Protein AF-A0A7J4IWK3-F1 (afdb_monomer_lite)

Organism: NCBI:txid3101447

Secondary structure (DSSP, 8-state):
-PPP-------PPPPHHHHHHHHHHHHHHHHHHHHHHHHHHHHHHHHHHHHSPPPTT--HHHHHHHHHHHHHHHHHHHHHHHTT--HHHHHHHHH-SS-HHHHHHHHHHHHHHHHHHH-HHHHHHHHHHHHHHHT-TT--SHHHHHHHHHHHHHHHHT-

Foldseek 3Di:
DDDDDDDDPDPDPDDPVVLVVLLVVLLVVLVVLLVLLVLLLLLLVLVVLVVPPDDPPHPPVSVVVNVVSVVSNVVSVVVCVVVVPDPVVSVCQSPDPDRSNVVSLVVLVVVLVVQCVVDVVSVVVLVVQLVVQVPDPPQDDPSSSSSSSSSVSCSVVSD

pLDDT: mean 77.19, std 11.56, range [43.84, 93.06]

Radius of gyration: 22.35 Å; chains: 1; bounding box: 54×56×61 Å

Structure (mmCIF, N/CA/C/O backbone):
data_AF-A0A7J4IWK3-F1
#
_entry.id   AF-A0A7J4IWK3-F1
#
loop_
_atom_site.group_PDB
_atom_site.id
_atom_site.type_symbol
_atom_site.label_atom_id
_atom_site.label_alt_id
_atom_site.label_comp_id
_atom_site.label_asym_id
_atom_site.label_entity_id
_atom_site.label_seq_id
_atom_site.pdbx_PDB_ins_code
_atom_site.Cartn_x
_atom_site.Cartn_y
_atom_site.Cartn_z
_atom_site.occupancy
_atom_site.B_iso_or_equiv
_atom_site.auth_seq_id
_atom_site.auth_comp_id
_atom_site.auth_asym_id
_atom_site.auth_atom_id
_atom_site.pdbx_PDB_model_num
ATOM 1 N N . MET A 1 1 ? -26.679 41.001 34.700 1.00 46.88 1 MET A N 1
ATOM 2 C CA . MET A 1 1 ? -26.000 40.437 33.509 1.00 46.88 1 MET A CA 1
ATOM 3 C C . MET A 1 1 ? -26.139 38.911 33.528 1.00 46.88 1 MET A C 1
ATOM 5 O O . MET A 1 1 ? -25.462 38.287 34.340 1.00 46.88 1 MET A O 1
ATOM 9 N N . PRO A 1 2 ? -27.028 38.279 32.737 1.00 44.56 2 PRO A N 1
ATOM 10 C CA . PRO A 1 2 ? -27.131 36.820 32.710 1.00 44.56 2 PRO A CA 1
ATOM 11 C C . PRO A 1 2 ? -26.088 36.207 31.755 1.00 44.56 2 PRO A C 1
ATOM 13 O O . PRO A 1 2 ? -25.931 36.646 30.618 1.00 44.56 2 PRO A O 1
ATOM 16 N N . LYS A 1 3 ? -25.357 35.192 32.236 1.00 48.94 3 LYS A N 1
ATOM 17 C CA . LYS A 1 3 ? -24.320 34.451 31.493 1.00 48.94 3 LYS A CA 1
ATOM 18 C C . LYS A 1 3 ? -24.955 33.585 30.395 1.00 48.94 3 LYS A C 1
ATOM 20 O O . LYS A 1 3 ? -25.736 32.685 30.702 1.00 48.94 3 LYS A O 1
ATOM 25 N N . GLN A 1 4 ? -24.579 33.812 29.134 1.00 51.66 4 GLN A N 1
ATOM 26 C CA . GLN A 1 4 ? -24.925 32.934 28.012 1.00 51.66 4 GLN A CA 1
ATOM 27 C C . GLN A 1 4 ? -24.284 31.552 28.218 1.00 51.66 4 GLN A C 1
ATOM 29 O O . GLN A 1 4 ? -23.062 31.419 28.290 1.00 51.66 4 GLN A O 1
ATOM 34 N N . ARG A 1 5 ? -25.110 30.508 28.341 1.00 50.25 5 ARG A N 1
ATOM 35 C CA . ARG A 1 5 ? -24.647 29.115 28.359 1.00 50.25 5 ARG A CA 1
ATOM 36 C C . ARG A 1 5 ? -24.308 28.710 26.925 1.00 50.25 5 ARG A C 1
ATOM 38 O O . ARG A 1 5 ? -25.195 28.645 26.081 1.00 50.25 5 ARG A O 1
ATOM 45 N N . GLY A 1 6 ? -23.027 28.455 26.663 1.00 45.00 6 GLY A N 1
ATOM 46 C CA . GLY A 1 6 ? -22.545 27.971 25.372 1.00 45.00 6 GLY A CA 1
ATOM 47 C C . GLY A 1 6 ? -23.234 26.664 24.983 1.00 45.00 6 GLY A C 1
ATOM 48 O O . GLY A 1 6 ? -23.071 25.640 25.647 1.00 45.00 6 GLY A O 1
ATOM 49 N N . ILE A 1 7 ? -24.015 26.711 23.907 1.00 51.34 7 ILE A N 1
ATOM 50 C CA . ILE A 1 7 ? -24.629 25.542 23.282 1.00 51.34 7 ILE A CA 1
ATOM 51 C C . ILE A 1 7 ? -23.483 24.698 22.719 1.00 51.34 7 ILE A C 1
ATOM 53 O O . ILE A 1 7 ? -22.854 25.069 21.729 1.00 51.34 7 ILE A O 1
ATOM 57 N N . ARG A 1 8 ? -23.168 23.568 23.364 1.00 49.34 8 ARG A N 1
ATOM 58 C CA . ARG A 1 8 ? -22.262 22.579 22.769 1.00 49.34 8 ARG A CA 1
ATOM 59 C C . ARG A 1 8 ? -22.939 22.034 21.506 1.00 49.34 8 ARG A C 1
ATOM 61 O O . ARG A 1 8 ? -24.103 21.640 21.594 1.00 49.34 8 ARG A O 1
ATOM 68 N N . PRO A 1 9 ? -22.260 21.986 20.348 1.00 43.84 9 PRO A N 1
ATOM 69 C CA . PRO A 1 9 ? -22.857 21.439 19.142 1.00 43.84 9 PRO A CA 1
ATOM 70 C C . PRO A 1 9 ? -23.168 19.959 19.378 1.00 43.84 9 PRO A C 1
ATOM 72 O O . PRO A 1 9 ? -22.269 19.137 19.564 1.00 43.84 9 PRO A O 1
ATOM 75 N N . VAL A 1 10 ? -24.458 19.627 19.399 1.00 44.94 10 VAL A N 1
ATOM 76 C CA . VAL A 1 10 ? -24.937 18.246 19.417 1.00 44.94 10 VAL A CA 1
ATOM 77 C C . VAL A 1 10 ? -24.479 17.619 18.104 1.00 44.94 10 VAL A C 1
ATOM 79 O O . VAL A 1 10 ? -24.995 17.959 17.037 1.00 44.94 10 VAL A O 1
ATOM 82 N N . ARG A 1 11 ? -23.466 16.745 18.155 1.00 49.47 11 ARG A N 1
ATOM 83 C CA . ARG A 1 11 ? -23.051 15.951 16.993 1.00 49.47 11 ARG A CA 1
ATOM 84 C C . ARG A 1 11 ? -24.241 15.090 16.582 1.00 49.47 11 ARG A C 1
ATOM 86 O O . ARG A 1 11 ? -24.530 14.090 17.235 1.00 49.47 11 ARG A O 1
ATOM 93 N N . ARG A 1 12 ? -24.954 15.496 15.529 1.00 52.62 12 ARG A N 1
ATOM 94 C CA . ARG A 1 12 ? -26.010 14.669 14.943 1.00 52.62 12 ARG A CA 1
ATOM 95 C C . ARG A 1 12 ? -25.370 13.360 14.471 1.00 52.62 12 ARG A C 1
ATOM 97 O O . ARG A 1 12 ? -24.317 13.418 13.828 1.00 52.62 12 ARG A O 1
ATOM 104 N N . PRO A 1 13 ? -25.949 12.195 14.796 1.00 57.66 13 PRO A N 1
ATOM 105 C CA . PRO A 1 13 ? -25.461 10.939 14.255 1.00 57.66 13 PRO A CA 1
ATOM 106 C C . PRO A 1 13 ? -25.539 11.010 12.728 1.00 57.66 13 PRO A C 1
ATOM 108 O O . PRO A 1 13 ? -26.576 11.373 12.178 1.00 57.66 13 PRO A O 1
ATOM 111 N N . LEU A 1 14 ? -24.427 10.697 12.056 1.00 58.62 14 LEU A N 1
ATOM 112 C CA . LEU A 1 14 ? -24.392 10.591 10.598 1.00 58.62 14 LEU A CA 1
ATOM 113 C C . LEU A 1 14 ? -25.490 9.618 10.145 1.00 58.62 14 LEU A C 1
ATOM 115 O O . LEU A 1 14 ? -25.628 8.526 10.719 1.00 58.62 14 LEU A O 1
ATOM 119 N N . ASP A 1 15 ? -26.266 10.022 9.140 1.00 72.94 15 ASP A N 1
ATOM 120 C CA . ASP A 1 15 ? -27.259 9.152 8.520 1.00 72.94 15 ASP A CA 1
ATOM 121 C C . ASP A 1 15 ? -26.569 7.938 7.857 1.00 72.94 15 ASP A C 1
ATOM 123 O O . ASP A 1 15 ? -25.360 7.919 7.598 1.00 72.94 15 ASP A O 1
ATOM 127 N N . LEU A 1 16 ? -27.323 6.863 7.625 1.00 63.44 16 LEU A N 1
ATOM 128 C CA . LEU A 1 16 ? -26.779 5.621 7.059 1.00 63.44 16 LEU A CA 1
ATOM 129 C C . LEU A 1 16 ? -26.133 5.845 5.677 1.00 63.44 16 LEU A C 1
ATOM 131 O O . LEU A 1 16 ? -25.144 5.196 5.337 1.00 63.44 16 LEU A O 1
ATOM 135 N N . PHE A 1 17 ? -26.650 6.801 4.903 1.00 57.72 17 PHE A N 1
ATOM 136 C CA . PHE A 1 17 ? -26.158 7.127 3.568 1.00 57.72 17 PHE A CA 1
ATOM 137 C C . PHE A 1 17 ? -24.772 7.794 3.601 1.00 57.72 17 PHE A C 1
ATOM 139 O O . PHE A 1 17 ? -23.854 7.379 2.888 1.00 57.72 17 PHE A O 1
ATOM 146 N N . THR A 1 18 ? -24.581 8.785 4.471 1.00 65.69 18 THR A N 1
ATOM 147 C CA . THR A 1 18 ? -23.300 9.474 4.683 1.00 65.69 18 THR A CA 1
ATOM 148 C C . THR A 1 18 ? -22.261 8.549 5.304 1.00 65.69 18 THR A C 1
ATOM 150 O O . THR A 1 18 ? -21.116 8.561 4.850 1.00 65.69 18 THR A O 1
ATOM 153 N N . LYS A 1 19 ? -22.649 7.672 6.243 1.00 64.12 19 LYS A N 1
ATOM 154 C CA . LYS A 1 19 ? -21.767 6.619 6.786 1.00 64.12 19 LYS A CA 1
ATOM 155 C C . LYS A 1 19 ? -21.254 5.682 5.694 1.00 64.12 19 LYS A C 1
ATOM 157 O O . LYS A 1 19 ? -20.050 5.459 5.593 1.00 64.12 19 LYS A O 1
ATOM 162 N N . ASN A 1 20 ? -22.136 5.189 4.826 1.00 70.62 20 ASN A N 1
ATOM 163 C CA . ASN A 1 20 ? -21.743 4.300 3.730 1.00 70.62 20 ASN A CA 1
ATOM 164 C C . ASN A 1 20 ? -20.833 5.000 2.712 1.00 70.62 20 ASN A C 1
ATOM 166 O O . ASN A 1 20 ? -19.857 4.417 2.234 1.00 70.62 20 ASN A O 1
ATOM 170 N N . ARG A 1 21 ? -21.102 6.274 2.405 1.00 67.62 21 ARG A N 1
ATOM 171 C CA . ARG A 1 21 ? -20.262 7.069 1.502 1.00 67.62 21 ARG A CA 1
ATOM 172 C C . ARG A 1 21 ? -18.867 7.311 2.085 1.00 67.62 21 ARG A C 1
ATOM 174 O O . ARG A 1 21 ? -17.882 7.191 1.357 1.00 67.62 21 ARG A O 1
ATOM 181 N N . LEU A 1 22 ? -18.785 7.594 3.384 1.00 68.50 22 LEU A N 1
ATOM 182 C CA . LEU A 1 22 ? -17.530 7.797 4.104 1.00 68.50 22 LEU A CA 1
ATOM 183 C C . LEU A 1 22 ? -16.708 6.500 4.160 1.00 68.50 22 LEU A C 1
ATOM 185 O O . LEU A 1 22 ? -15.545 6.504 3.759 1.00 68.50 22 LEU A O 1
ATOM 189 N N . ASN A 1 23 ? -17.335 5.374 4.504 1.00 74.12 23 ASN A N 1
ATOM 190 C CA . ASN A 1 23 ? -16.697 4.053 4.528 1.00 74.12 23 ASN A CA 1
ATOM 191 C C . ASN A 1 23 ? -16.115 3.658 3.161 1.00 74.12 23 ASN A C 1
ATOM 193 O O . ASN A 1 23 ? -14.972 3.207 3.075 1.00 74.12 23 ASN A O 1
ATOM 197 N N . ASN A 1 24 ? -16.865 3.902 2.083 1.00 78.25 24 ASN A N 1
ATOM 198 C CA . ASN A 1 24 ? -16.388 3.672 0.719 1.00 78.25 24 ASN A CA 1
ATOM 199 C C . ASN A 1 24 ? -15.229 4.604 0.345 1.00 78.25 24 ASN A C 1
ATOM 201 O O . ASN A 1 24 ? -14.338 4.215 -0.409 1.00 78.25 24 ASN A O 1
ATOM 205 N N . SER A 1 25 ? -15.227 5.838 0.851 1.00 76.62 25 SER A N 1
ATOM 206 C CA . SER A 1 25 ? -14.158 6.800 0.577 1.00 76.62 25 SER A CA 1
ATOM 207 C C . SER A 1 25 ? -12.847 6.435 1.283 1.00 76.62 25 SER A C 1
ATOM 209 O O . SER A 1 25 ? -11.793 6.490 0.650 1.00 76.62 25 SER A O 1
ATOM 211 N N . ILE A 1 26 ? -12.918 5.974 2.539 1.00 78.19 26 ILE A N 1
ATOM 212 C CA . ILE A 1 26 ? -11.769 5.510 3.330 1.00 78.19 26 ILE A CA 1
ATOM 213 C C . ILE A 1 26 ? -11.118 4.312 2.645 1.00 78.19 26 ILE A C 1
ATOM 215 O O . ILE A 1 26 ? -9.914 4.323 2.391 1.00 78.19 26 ILE A O 1
ATOM 219 N N . GLN A 1 27 ? -11.925 3.311 2.281 1.00 79.38 27 GLN A N 1
ATOM 220 C CA . GLN A 1 27 ? -11.430 2.115 1.610 1.00 79.38 27 GLN A CA 1
ATOM 221 C C . GLN A 1 27 ? -10.774 2.456 0.264 1.00 79.38 27 GLN A C 1
ATOM 223 O O . GLN A 1 27 ? -9.624 2.091 0.033 1.00 79.38 27 GLN A O 1
ATOM 228 N N . ARG A 1 28 ? -11.441 3.247 -0.588 1.00 82.69 28 ARG A N 1
ATOM 229 C CA . ARG A 1 28 ? -10.874 3.676 -1.880 1.00 82.69 28 ARG A CA 1
ATOM 230 C C . ARG A 1 28 ? -9.592 4.488 -1.719 1.00 82.69 28 ARG A C 1
ATOM 232 O O . ARG A 1 28 ? -8.705 4.397 -2.564 1.00 82.69 28 ARG A O 1
ATOM 239 N N . SER A 1 29 ? -9.498 5.314 -0.679 1.00 79.69 29 SER A N 1
ATOM 240 C CA . SER A 1 29 ? -8.294 6.096 -0.389 1.00 79.69 29 SER A CA 1
ATOM 241 C C . SER A 1 29 ? -7.126 5.189 0.005 1.00 79.69 29 SER A C 1
ATOM 243 O O . SER A 1 29 ? -6.047 5.291 -0.580 1.00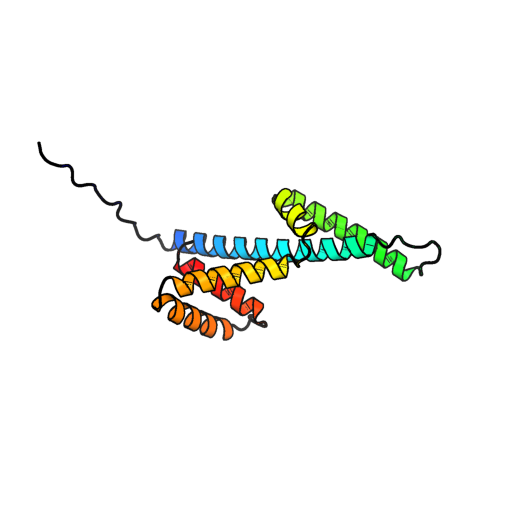 79.69 29 SER A O 1
ATOM 245 N N . ALA A 1 30 ? -7.357 4.237 0.914 1.00 78.69 30 ALA A N 1
ATOM 246 C CA . ALA A 1 30 ? -6.348 3.269 1.339 1.00 78.69 30 ALA A CA 1
ATOM 247 C C . ALA A 1 30 ? -5.883 2.369 0.178 1.00 78.69 30 ALA A C 1
ATOM 249 O O . ALA A 1 30 ? -4.684 2.177 -0.016 1.00 78.69 30 ALA A O 1
ATOM 250 N N . GLU A 1 31 ? -6.809 1.889 -0.657 1.00 83.12 31 GLU A N 1
ATOM 251 C CA . GLU A 1 31 ? -6.495 1.110 -1.863 1.00 83.12 31 GLU A CA 1
ATOM 252 C C . GLU A 1 31 ? -5.663 1.919 -2.868 1.00 83.12 31 GLU A C 1
ATOM 254 O O . GLU A 1 31 ? -4.709 1.403 -3.453 1.00 83.12 31 GLU A O 1
ATOM 259 N N . ARG A 1 32 ? -5.976 3.210 -3.053 1.00 80.94 32 ARG A N 1
ATOM 260 C CA . ARG A 1 32 ? -5.171 4.108 -3.897 1.00 80.94 32 ARG A CA 1
ATOM 261 C C . ARG A 1 32 ? -3.759 4.269 -3.347 1.00 80.94 32 ARG A C 1
ATOM 263 O O . ARG A 1 32 ? -2.816 4.189 -4.127 1.00 80.94 32 ARG A O 1
ATOM 270 N N . GLN A 1 33 ? -3.606 4.472 -2.040 1.00 78.81 33 GLN A N 1
ATOM 271 C CA . GLN A 1 33 ? -2.294 4.611 -1.403 1.00 78.81 33 GLN A CA 1
ATOM 272 C C . GLN A 1 33 ? -1.458 3.331 -1.531 1.00 78.81 33 GLN A C 1
ATOM 274 O O . GLN A 1 33 ? -0.291 3.408 -1.915 1.00 78.81 33 GLN A O 1
ATOM 279 N N . LEU A 1 34 ? -2.060 2.158 -1.313 1.00 83.62 34 LEU A N 1
ATOM 280 C CA . LEU A 1 34 ? -1.392 0.874 -1.534 1.00 83.62 34 LEU A CA 1
ATOM 281 C C . LEU A 1 34 ? -0.984 0.704 -3.003 1.00 83.62 34 LEU A C 1
ATOM 283 O O . LEU A 1 34 ? 0.154 0.335 -3.294 1.00 83.62 34 LEU A O 1
ATOM 287 N N . LYS A 1 35 ? -1.875 1.031 -3.947 1.00 83.00 35 LYS A N 1
ATOM 288 C CA . LYS A 1 35 ? -1.566 0.970 -5.381 1.00 83.00 35 LYS A CA 1
ATOM 289 C C . LYS A 1 35 ? -0.379 1.866 -5.740 1.00 83.00 35 LYS A C 1
ATOM 291 O O . LYS A 1 35 ? 0.505 1.438 -6.476 1.00 83.00 35 LYS A O 1
ATOM 296 N N . VAL A 1 36 ? -0.341 3.092 -5.216 1.00 79.94 36 VAL A N 1
ATOM 297 C CA . VAL A 1 36 ? 0.793 4.013 -5.392 1.00 79.94 36 VAL A CA 1
ATOM 298 C C . VAL A 1 36 ? 2.070 3.401 -4.852 1.00 79.94 36 VAL A C 1
ATOM 300 O O . VAL A 1 36 ? 3.071 3.398 -5.562 1.00 79.94 36 VAL A O 1
ATOM 303 N N . ALA A 1 37 ? 2.036 2.859 -3.636 1.00 81.25 37 ALA A N 1
ATOM 304 C CA . ALA A 1 37 ? 3.200 2.248 -3.013 1.00 81.25 37 ALA A CA 1
ATOM 305 C C . ALA A 1 37 ? 3.780 1.119 -3.884 1.00 81.25 37 ALA A C 1
ATOM 307 O O . ALA A 1 37 ? 4.978 1.113 -4.167 1.00 81.25 37 ALA A O 1
ATOM 308 N N . LEU A 1 38 ? 2.923 0.235 -4.403 1.00 84.81 38 LEU A N 1
ATOM 309 C CA . LEU A 1 38 ? 3.329 -0.842 -5.311 1.00 84.81 38 LEU A CA 1
ATOM 310 C C . LEU A 1 38 ? 3.901 -0.312 -6.634 1.00 84.81 38 LEU A C 1
ATOM 312 O O . LEU A 1 38 ? 4.952 -0.770 -7.076 1.00 84.81 38 LEU A O 1
ATOM 316 N N . MET A 1 39 ? 3.254 0.682 -7.249 1.00 83.12 39 MET A N 1
ATOM 317 C CA . MET A 1 39 ? 3.739 1.291 -8.494 1.00 83.12 39 MET A CA 1
ATOM 318 C C . MET A 1 39 ? 5.074 2.021 -8.308 1.00 83.12 39 MET A C 1
ATOM 320 O O . MET A 1 39 ? 5.910 2.005 -9.210 1.00 83.12 39 MET A O 1
ATOM 324 N N . VAL A 1 40 ? 5.298 2.661 -7.156 1.00 80.75 40 VAL A N 1
ATOM 325 C CA . VAL A 1 40 ? 6.579 3.304 -6.837 1.00 80.75 40 VAL A CA 1
ATOM 326 C C . VAL A 1 40 ? 7.685 2.264 -6.706 1.00 80.75 40 VAL A C 1
ATOM 328 O O . VAL A 1 40 ? 8.764 2.463 -7.267 1.00 80.75 40 VAL A O 1
ATOM 331 N N . ASP A 1 41 ? 7.435 1.166 -5.993 1.00 83.69 41 ASP A N 1
ATOM 332 C CA . ASP A 1 41 ? 8.423 0.096 -5.843 1.00 83.69 41 ASP A CA 1
ATOM 333 C C . ASP A 1 41 ? 8.746 -0.554 -7.192 1.00 83.69 41 ASP A C 1
ATOM 335 O O . ASP A 1 41 ? 9.921 -0.703 -7.535 1.00 83.69 41 ASP A O 1
ATOM 339 N N . GLU A 1 42 ? 7.727 -0.816 -8.017 1.00 83.88 42 GLU A N 1
ATOM 340 C CA . GLU A 1 42 ? 7.904 -1.304 -9.388 1.00 83.88 42 GLU A CA 1
ATOM 341 C C . GLU A 1 42 ? 8.749 -0.324 -10.222 1.00 83.88 42 GLU A C 1
ATOM 343 O O . GLU A 1 42 ? 9.750 -0.706 -10.834 1.00 83.88 42 GLU A O 1
ATOM 348 N N . LEU A 1 43 ? 8.410 0.969 -10.204 1.00 82.12 43 LEU A N 1
ATOM 349 C CA . LEU A 1 43 ? 9.152 2.015 -10.910 1.00 82.12 43 LEU A CA 1
ATOM 350 C C . LEU A 1 43 ? 10.613 2.084 -10.444 1.00 82.12 43 LEU A C 1
ATOM 352 O O . LEU A 1 43 ? 11.527 2.254 -11.257 1.00 82.12 43 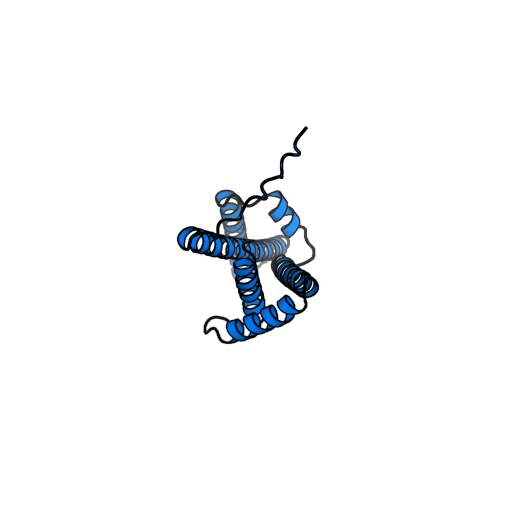LEU A O 1
ATOM 356 N N . ARG A 1 44 ? 10.861 1.926 -9.145 1.00 81.62 44 ARG A N 1
ATOM 357 C CA . ARG A 1 44 ? 12.202 1.926 -8.555 1.00 81.62 44 ARG A CA 1
ATOM 358 C C . ARG A 1 44 ? 13.020 0.712 -8.991 1.00 81.62 44 ARG A C 1
ATOM 360 O O . ARG A 1 44 ? 14.197 0.853 -9.327 1.00 81.62 44 ARG A O 1
ATOM 367 N N . GLU A 1 45 ? 12.424 -0.472 -9.018 1.00 83.44 45 GLU A N 1
ATOM 368 C CA . GLU A 1 45 ? 13.092 -1.675 -9.512 1.00 83.44 45 GLU A CA 1
ATOM 369 C C . GLU A 1 45 ? 13.409 -1.587 -11.001 1.00 83.44 45 GLU A C 1
ATOM 371 O O . GLU A 1 45 ? 14.537 -1.872 -11.413 1.00 83.44 45 GLU A O 1
ATOM 376 N N . LEU A 1 46 ? 12.443 -1.152 -11.811 1.00 81.62 46 LEU A N 1
ATOM 377 C CA . LEU A 1 46 ? 12.634 -0.997 -13.248 1.00 81.62 46 LEU A CA 1
ATOM 378 C C . LEU A 1 46 ? 13.706 0.052 -13.543 1.00 81.62 46 LEU A C 1
ATOM 380 O O . LEU A 1 46 ? 14.627 -0.219 -14.304 1.00 81.62 46 LEU A O 1
ATOM 384 N N . THR A 1 47 ? 13.679 1.211 -12.882 1.00 78.31 47 THR A N 1
ATOM 385 C CA . THR A 1 47 ? 14.724 2.236 -13.055 1.00 78.31 47 THR A CA 1
ATOM 386 C C . THR A 1 47 ? 16.107 1.751 -12.612 1.00 78.31 47 THR A C 1
ATOM 388 O O . THR A 1 47 ? 17.098 2.053 -13.278 1.00 78.31 47 THR A O 1
ATOM 391 N N . ARG A 1 48 ? 16.212 0.941 -11.548 1.00 81.00 48 ARG A N 1
ATOM 392 C CA . ARG A 1 48 ? 17.473 0.273 -11.166 1.00 81.00 48 ARG A CA 1
ATOM 393 C C . ARG A 1 48 ? 17.958 -0.712 -12.229 1.00 81.00 48 ARG A C 1
ATOM 395 O O . ARG A 1 48 ? 19.154 -0.734 -12.518 1.00 81.00 48 ARG A O 1
ATOM 402 N N . LYS A 1 49 ? 17.056 -1.507 -12.812 1.00 76.81 49 LYS A N 1
ATOM 403 C CA . LYS A 1 49 ? 17.373 -2.426 -13.918 1.00 76.81 49 LYS A CA 1
ATOM 404 C C . LYS A 1 49 ? 17.848 -1.647 -15.149 1.00 76.81 49 LYS A C 1
ATOM 406 O O . LYS A 1 49 ? 18.866 -2.011 -15.725 1.00 76.81 49 LYS A O 1
ATOM 411 N N . LEU A 1 50 ? 17.197 -0.528 -15.471 1.00 75.81 50 LEU A N 1
ATOM 412 C CA . LEU A 1 50 ? 17.535 0.327 -16.615 1.00 75.81 50 LEU A CA 1
ATOM 413 C C . LEU A 1 50 ? 18.856 1.098 -16.452 1.00 75.81 50 LEU A C 1
ATOM 415 O O . LEU A 1 50 ? 19.546 1.346 -17.438 1.00 75.81 50 LEU A O 1
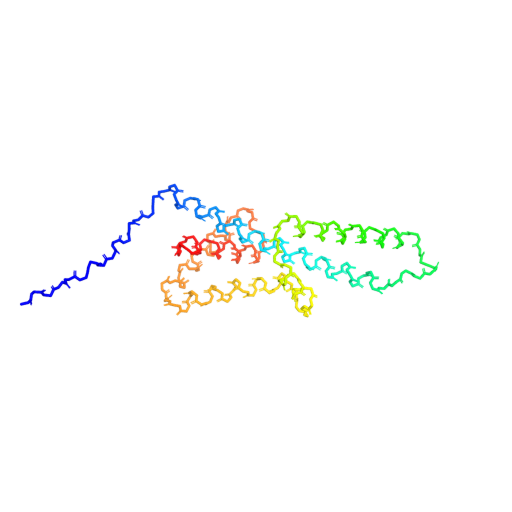ATOM 419 N N . LYS A 1 51 ? 19.268 1.438 -15.218 1.00 74.19 51 LYS A N 1
ATOM 420 C CA . LYS A 1 51 ? 20.595 2.037 -14.959 1.00 74.19 51 LYS A CA 1
ATOM 421 C C . LYS A 1 51 ? 21.747 1.145 -15.430 1.00 74.19 51 LYS A C 1
ATOM 423 O O . LYS A 1 51 ? 22.811 1.656 -15.780 1.00 74.19 51 LYS A O 1
ATOM 428 N N . LYS A 1 52 ? 21.551 -0.176 -15.465 1.00 72.00 52 LYS A N 1
ATOM 429 C CA . LYS A 1 52 ? 22.499 -1.108 -16.080 1.00 72.00 52 LYS A CA 1
ATOM 430 C C . LYS A 1 52 ? 22.323 -1.022 -17.599 1.00 72.00 52 LYS A C 1
ATOM 432 O O . LYS A 1 52 ? 21.585 -1.815 -18.176 1.00 72.00 52 LYS A O 1
ATOM 437 N N . LYS A 1 53 ? 22.967 -0.025 -18.226 1.00 65.44 53 LYS A N 1
ATOM 438 C CA . LYS A 1 53 ? 22.888 0.205 -19.679 1.00 65.44 53 LYS A CA 1
ATOM 439 C C . LYS A 1 53 ? 23.100 -1.112 -20.440 1.00 65.44 53 LYS A C 1
ATOM 441 O O . LYS A 1 53 ? 24.018 -1.866 -20.087 1.00 65.44 53 LYS A O 1
ATOM 446 N N . PRO A 1 54 ? 22.298 -1.389 -21.480 1.00 65.12 54 PRO A N 1
ATOM 447 C CA . PRO A 1 54 ? 22.493 -2.576 -22.285 1.00 65.12 54 PRO A CA 1
ATOM 448 C C . PRO A 1 54 ? 23.867 -2.476 -22.950 1.00 65.12 54 PRO A C 1
ATOM 450 O O . PRO A 1 54 ? 24.205 -1.475 -23.581 1.00 65.12 54 PRO A O 1
ATOM 453 N N . LYS A 1 55 ? 24.704 -3.495 -22.748 1.00 72.06 55 LYS A N 1
ATOM 454 C CA . LYS A 1 55 ? 25.993 -3.594 -23.437 1.00 72.06 55 LYS A CA 1
ATOM 455 C C . LYS A 1 55 ? 25.737 -4.014 -24.885 1.00 72.06 55 LYS A C 1
ATOM 457 O O . LYS A 1 55 ? 24.809 -4.775 -25.140 1.00 72.06 55 LYS A O 1
ATOM 462 N N . ARG A 1 56 ? 26.602 -3.585 -25.811 1.00 64.81 56 ARG A N 1
ATOM 463 C CA . ARG A 1 56 ? 26.528 -3.919 -27.251 1.00 64.81 56 ARG A CA 1
ATOM 464 C C . ARG A 1 56 ? 26.441 -5.432 -27.535 1.00 64.81 56 ARG A C 1
ATOM 466 O O . ARG A 1 56 ? 25.922 -5.822 -28.567 1.00 64.81 56 ARG A O 1
ATOM 473 N N . TRP A 1 57 ? 26.894 -6.260 -26.593 1.00 67.12 57 TRP A N 1
ATOM 474 C CA . TRP A 1 57 ? 26.924 -7.728 -26.655 1.00 67.12 57 TRP A CA 1
ATOM 475 C C . TRP A 1 57 ? 25.796 -8.416 -25.865 1.00 67.12 57 TRP A C 1
ATOM 477 O O . TRP A 1 57 ? 25.907 -9.582 -25.497 1.00 67.12 57 TRP A O 1
ATOM 487 N N . MET A 1 58 ? 24.741 -7.689 -25.494 1.00 76.12 58 MET A N 1
ATOM 488 C CA . MET A 1 58 ? 23.645 -8.247 -24.705 1.00 76.12 58 MET A CA 1
ATOM 489 C C . MET A 1 58 ? 22.781 -9.194 -25.565 1.00 76.12 58 MET A C 1
ATOM 491 O O . MET A 1 58 ? 22.408 -8.815 -26.674 1.00 76.12 58 MET A O 1
ATOM 495 N N . PRO A 1 59 ? 22.412 -10.389 -25.061 1.00 80.06 59 PRO A N 1
ATOM 496 C CA . PRO A 1 59 ? 21.491 -11.288 -25.755 1.00 80.06 59 PRO A CA 1
ATOM 497 C C . PRO A 1 59 ? 20.162 -10.605 -26.103 1.00 80.06 59 PRO A C 1
ATOM 499 O O . PRO A 1 59 ? 19.640 -9.814 -25.311 1.00 80.06 59 PRO A O 1
ATOM 502 N N . THR A 1 60 ? 19.580 -10.946 -27.255 1.00 80.31 60 THR A N 1
ATOM 503 C CA . THR A 1 60 ? 18.347 -10.335 -27.787 1.00 80.31 60 THR A CA 1
ATOM 504 C C . THR A 1 60 ? 17.180 -10.380 -26.797 1.00 80.31 60 THR A C 1
ATOM 506 O O . THR A 1 60 ? 16.403 -9.430 -26.713 1.00 80.31 60 THR A O 1
ATOM 509 N N . GLU A 1 61 ? 17.069 -11.442 -25.998 1.00 77.81 61 GLU A N 1
ATOM 510 C CA . GLU A 1 61 ? 16.047 -11.578 -24.952 1.00 77.81 61 GLU A CA 1
ATOM 511 C C . GLU A 1 61 ? 16.189 -10.518 -23.858 1.00 77.81 61 GLU A C 1
ATOM 513 O O . GLU A 1 61 ? 15.218 -9.837 -23.527 1.00 77.81 61 GLU A O 1
ATOM 518 N N . ARG A 1 62 ? 17.414 -10.286 -23.372 1.00 72.31 62 ARG A N 1
ATOM 519 C CA . ARG A 1 62 ? 17.700 -9.248 -22.371 1.00 72.31 62 ARG A CA 1
ATOM 520 C C . ARG A 1 62 ? 17.491 -7.840 -22.929 1.00 72.31 62 ARG A C 1
ATOM 522 O O . ARG A 1 62 ? 17.038 -6.955 -22.208 1.00 72.31 62 ARG A O 1
ATOM 529 N N . PHE A 1 63 ? 17.752 -7.632 -24.220 1.00 76.00 63 PHE A N 1
ATOM 530 C CA . PHE A 1 63 ? 17.442 -6.365 -24.889 1.00 76.00 63 PHE A CA 1
ATOM 531 C C . PHE A 1 63 ? 15.923 -6.129 -24.996 1.00 76.00 63 PHE A C 1
ATOM 533 O O . PHE A 1 63 ? 15.435 -5.032 -24.720 1.00 76.00 63 PHE A O 1
ATOM 540 N N . ARG A 1 64 ? 15.141 -7.172 -25.315 1.00 79.81 64 ARG A N 1
ATOM 541 C CA . ARG A 1 64 ? 13.666 -7.115 -25.302 1.00 79.81 64 ARG A CA 1
ATOM 542 C C . ARG A 1 64 ? 13.115 -6.859 -23.899 1.00 79.81 64 ARG A C 1
ATOM 544 O O . ARG A 1 64 ? 12.170 -6.089 -23.745 1.00 79.81 64 ARG A O 1
ATOM 551 N N . GLU A 1 65 ? 13.688 -7.480 -22.871 1.00 78.75 65 GLU A N 1
ATOM 552 C CA . GLU A 1 65 ? 13.350 -7.209 -21.467 1.00 78.75 65 GLU A CA 1
ATOM 553 C C . GLU A 1 65 ? 13.621 -5.758 -21.073 1.00 78.75 65 GLU A C 1
ATOM 555 O O . GLU A 1 65 ? 12.764 -5.135 -20.445 1.00 78.75 65 GLU A O 1
ATOM 560 N N . PHE A 1 66 ? 14.754 -5.198 -21.500 1.00 79.12 66 PHE A N 1
ATOM 561 C CA . PHE A 1 66 ? 15.082 -3.790 -21.291 1.00 79.12 66 PHE A CA 1
ATOM 562 C C . PHE A 1 66 ? 14.033 -2.866 -21.931 1.00 79.12 66 PHE A C 1
ATOM 564 O O . PHE A 1 66 ? 13.468 -2.013 -21.249 1.00 79.12 66 PHE A O 1
ATOM 571 N N . GLY A 1 67 ? 13.672 -3.100 -23.198 1.00 79.25 67 GLY A N 1
ATOM 572 C CA . GLY A 1 67 ? 12.629 -2.320 -23.876 1.00 79.25 67 GLY A CA 1
ATOM 573 C C . GLY A 1 67 ? 11.238 -2.460 -23.237 1.00 79.25 67 GLY A C 1
ATOM 574 O O . GLY A 1 67 ? 10.475 -1.493 -23.179 1.00 79.25 67 GLY A O 1
ATOM 575 N N . ARG A 1 68 ? 10.892 -3.640 -22.699 1.00 84.31 68 ARG A N 1
ATOM 576 C CA . ARG A 1 68 ? 9.655 -3.831 -21.913 1.00 84.31 68 ARG A CA 1
ATOM 577 C C . ARG A 1 68 ? 9.687 -3.030 -20.611 1.00 84.31 68 ARG A C 1
ATOM 579 O O . ARG A 1 68 ? 8.684 -2.405 -20.270 1.00 84.31 68 ARG A O 1
ATOM 586 N N . ALA A 1 69 ? 10.826 -3.007 -19.921 1.00 80.12 69 ALA A N 1
ATOM 587 C CA . ALA A 1 69 ? 11.008 -2.219 -18.709 1.00 80.12 69 ALA A CA 1
ATOM 588 C C . ALA A 1 69 ? 10.869 -0.711 -18.979 1.00 80.12 69 ALA A C 1
ATOM 590 O O . ALA A 1 69 ? 10.159 -0.037 -18.238 1.00 80.12 69 ALA A O 1
ATOM 591 N N . GLU A 1 70 ? 11.449 -0.183 -20.062 1.00 77.12 70 GLU A N 1
ATOM 592 C CA . GLU A 1 70 ? 11.285 1.230 -20.449 1.00 77.12 70 GLU A CA 1
ATOM 593 C C . GLU A 1 70 ? 9.826 1.593 -20.741 1.00 77.12 70 GLU A C 1
ATOM 595 O O . GLU A 1 70 ? 9.308 2.583 -20.213 1.00 77.12 70 GLU A O 1
ATOM 600 N N . LYS A 1 71 ? 9.127 0.762 -21.527 1.00 84.12 71 LYS A N 1
ATOM 601 C CA . LYS A 1 71 ? 7.696 0.953 -21.809 1.00 84.12 71 LYS A CA 1
ATOM 602 C C . LYS A 1 71 ? 6.866 0.942 -20.527 1.00 84.12 71 LYS A C 1
ATOM 604 O O . LYS A 1 71 ? 5.987 1.788 -20.362 1.00 84.12 71 LYS A O 1
ATOM 609 N N . ARG A 1 72 ? 7.161 0.027 -19.599 1.00 85.12 72 ARG A N 1
ATOM 610 C CA . ARG A 1 72 ? 6.456 -0.071 -18.317 1.00 85.12 72 ARG A CA 1
ATOM 611 C C . ARG A 1 72 ? 6.726 1.137 -17.417 1.00 85.12 72 ARG A C 1
ATOM 613 O O . ARG A 1 72 ? 5.783 1.676 -16.850 1.00 85.12 72 ARG A O 1
ATOM 620 N N . VAL A 1 73 ? 7.967 1.623 -17.357 1.00 81.25 73 VAL A N 1
ATOM 621 C CA . VAL A 1 73 ? 8.325 2.870 -16.655 1.00 81.25 73 VAL A CA 1
ATOM 622 C C . VAL A 1 73 ? 7.547 4.062 -17.211 1.00 81.25 73 VAL A C 1
ATOM 624 O O . VAL A 1 73 ? 6.996 4.845 -16.437 1.00 81.25 73 VAL A O 1
ATOM 627 N N . SER A 1 74 ? 7.471 4.190 -18.538 1.00 80.38 74 SER A N 1
ATOM 628 C CA . SER A 1 74 ? 6.696 5.248 -19.195 1.00 80.38 74 SER A CA 1
ATOM 629 C C . SER A 1 74 ? 5.206 5.161 -18.843 1.00 80.38 74 SER A C 1
ATOM 631 O O . SER A 1 74 ? 4.602 6.158 -18.447 1.00 80.38 74 SER A O 1
ATOM 633 N N . ALA A 1 75 ? 4.632 3.954 -18.883 1.00 84.38 75 ALA A N 1
ATOM 634 C CA . ALA A 1 75 ? 3.235 3.720 -18.529 1.00 84.38 75 ALA A CA 1
ATOM 635 C C . ALA A 1 75 ? 2.930 4.079 -17.064 1.00 84.38 75 ALA A C 1
ATOM 637 O O . ALA A 1 75 ? 1.960 4.785 -16.805 1.00 84.38 75 ALA A O 1
ATOM 638 N N . ILE A 1 76 ? 3.781 3.666 -16.118 1.00 81.88 76 ILE A N 1
ATOM 639 C CA . ILE A 1 76 ? 3.618 3.990 -14.691 1.00 81.88 76 ILE A CA 1
ATOM 640 C C . ILE A 1 76 ? 3.701 5.506 -14.463 1.00 81.88 76 ILE A C 1
ATOM 642 O O . ILE A 1 76 ? 2.891 6.071 -13.732 1.00 81.88 76 ILE A O 1
ATOM 646 N N . ARG A 1 77 ? 4.645 6.200 -15.113 1.00 76.12 77 ARG A N 1
ATOM 647 C CA . ARG A 1 77 ? 4.749 7.669 -15.028 1.00 76.12 77 ARG A CA 1
ATOM 648 C C . ARG A 1 77 ? 3.509 8.370 -15.575 1.00 76.12 77 ARG A C 1
ATOM 650 O O . ARG A 1 77 ? 3.046 9.332 -14.966 1.00 76.12 77 ARG A O 1
ATOM 657 N N . LYS A 1 78 ? 2.971 7.889 -16.697 1.00 80.88 78 LYS A N 1
ATOM 658 C CA . LYS A 1 78 ? 1.732 8.410 -17.282 1.00 80.88 78 LYS A CA 1
ATOM 659 C C . LYS A 1 78 ? 0.548 8.197 -16.338 1.00 80.88 78 LYS A C 1
ATOM 661 O O . LYS A 1 78 ? -0.171 9.149 -16.057 1.00 80.88 78 LYS A O 1
ATOM 666 N N . GLU A 1 79 ? 0.421 7.004 -15.760 1.00 80.44 79 GLU A N 1
ATOM 667 C CA . GLU A 1 79 ? -0.613 6.708 -14.764 1.00 80.44 79 GLU A CA 1
ATOM 668 C C . GLU A 1 79 ? -0.494 7.610 -13.524 1.00 80.44 79 GLU A C 1
ATOM 670 O O . GLU A 1 79 ? -1.510 8.057 -12.990 1.00 80.44 79 GLU A O 1
ATOM 675 N N . PHE A 1 80 ? 0.730 7.943 -13.097 1.00 76.38 80 PHE A N 1
ATOM 676 C CA . PHE A 1 80 ? 0.941 8.890 -12.005 1.00 76.38 80 PHE A CA 1
ATOM 677 C C . PHE A 1 80 ? 0.464 10.312 -12.334 1.00 76.38 80 PHE A C 1
ATOM 679 O O . PHE A 1 80 ? -0.190 10.943 -11.502 1.00 76.38 80 PHE A O 1
ATOM 686 N N . MET A 1 81 ? 0.773 10.796 -13.541 1.00 70.38 81 MET A N 1
ATOM 687 C CA . MET A 1 81 ? 0.404 12.138 -14.009 1.00 70.38 81 MET A CA 1
ATOM 688 C C . MET A 1 81 ? -1.107 12.279 -14.233 1.00 70.38 81 MET A C 1
ATOM 690 O O . MET A 1 81 ? -1.688 13.295 -13.868 1.00 70.38 81 MET A O 1
ATOM 694 N N . GLU A 1 82 ? -1.760 11.255 -14.785 1.00 75.44 82 GLU A N 1
ATOM 695 C CA . GLU A 1 82 ? -3.201 11.277 -15.080 1.00 75.44 82 GLU A CA 1
ATOM 696 C C . GLU A 1 82 ? -4.075 11.170 -13.824 1.00 75.44 82 GLU A C 1
ATOM 698 O O . GLU A 1 82 ? -5.193 11.681 -13.791 1.00 75.44 82 GLU A O 1
ATOM 703 N N . ARG A 1 83 ? -3.581 10.510 -12.771 1.00 67.50 83 ARG A N 1
ATOM 704 C CA . ARG A 1 83 ? -4.344 10.262 -11.536 1.00 67.50 83 ARG A CA 1
ATOM 705 C C . ARG A 1 83 ? -4.066 11.269 -10.416 1.00 67.50 83 ARG A C 1
ATOM 707 O O . ARG A 1 83 ? -4.467 11.017 -9.282 1.00 67.50 83 ARG A O 1
ATOM 714 N N . TRP A 1 84 ? -3.442 12.408 -10.739 1.00 60.41 84 TRP A N 1
ATOM 715 C CA . TRP A 1 84 ? -3.218 13.536 -9.818 1.00 60.41 84 TRP A CA 1
ATOM 716 C C . TRP A 1 84 ? -2.470 13.153 -8.536 1.00 60.41 84 TRP A C 1
ATOM 718 O O . TRP A 1 84 ? -2.697 13.723 -7.468 1.00 60.41 84 TRP A O 1
ATOM 728 N N . PHE A 1 85 ? -1.579 12.168 -8.607 1.00 65.81 85 PHE A N 1
ATOM 729 C CA . PHE A 1 85 ? -0.764 11.836 -7.450 1.00 65.81 85 PHE A CA 1
ATOM 730 C C . PHE A 1 85 ? 0.240 12.959 -7.187 1.00 65.81 85 PHE A C 1
ATOM 732 O O . PHE A 1 85 ? 0.816 13.530 -8.115 1.00 65.81 85 PHE A O 1
ATOM 739 N N . ASN A 1 86 ? 0.455 13.286 -5.912 1.00 68.19 86 ASN A N 1
ATOM 740 C CA . ASN A 1 86 ? 1.367 14.352 -5.529 1.00 68.19 86 ASN A CA 1
ATOM 741 C C . ASN A 1 86 ? 2.791 14.007 -5.997 1.00 68.19 86 ASN A C 1
ATOM 743 O O . ASN A 1 86 ? 3.436 13.096 -5.470 1.00 68.19 86 ASN A O 1
ATOM 747 N N . LYS A 1 87 ? 3.295 14.753 -6.988 1.00 68.94 87 LYS A N 1
ATOM 748 C CA . LYS A 1 87 ? 4.626 14.552 -7.580 1.00 68.94 87 LYS A CA 1
ATOM 749 C C . LYS A 1 87 ? 5.726 14.497 -6.513 1.00 68.94 87 LYS A C 1
ATOM 751 O O . LYS A 1 87 ? 6.604 13.641 -6.587 1.00 68.94 87 LYS A O 1
ATOM 756 N N . ALA A 1 88 ? 5.634 15.341 -5.484 1.00 68.06 88 ALA A N 1
ATOM 757 C CA . ALA A 1 88 ? 6.614 15.401 -4.402 1.00 68.06 88 ALA A CA 1
ATOM 758 C C . ALA A 1 88 ? 6.594 14.162 -3.488 1.00 68.06 88 ALA A C 1
ATOM 760 O O . ALA A 1 88 ? 7.602 13.835 -2.859 1.00 68.06 88 ALA A O 1
ATOM 761 N N . GLU A 1 89 ? 5.460 13.470 -3.373 1.00 65.56 89 GLU A N 1
ATOM 762 C CA . GLU A 1 89 ? 5.363 12.210 -2.624 1.00 65.56 89 GLU A CA 1
ATOM 763 C C . GLU A 1 89 ? 5.965 11.056 -3.421 1.00 65.56 89 GLU A C 1
ATOM 765 O O . GLU A 1 89 ? 6.734 10.269 -2.868 1.00 65.56 89 GLU A O 1
ATOM 770 N N . ILE A 1 90 ? 5.703 11.006 -4.730 1.00 68.25 90 ILE A N 1
ATOM 771 C CA . ILE A 1 90 ? 6.287 10.004 -5.630 1.00 68.25 90 ILE A CA 1
ATOM 772 C C . ILE A 1 90 ? 7.810 10.145 -5.673 1.00 68.25 90 ILE A C 1
ATOM 774 O O . ILE A 1 90 ? 8.523 9.155 -5.522 1.00 68.25 90 ILE A O 1
ATOM 778 N N . GLU A 1 91 ? 8.334 11.362 -5.830 1.00 70.56 91 GLU A N 1
ATOM 779 C CA . GLU A 1 91 ? 9.781 11.605 -5.858 1.00 70.56 91 GLU A CA 1
ATOM 780 C C . GLU A 1 91 ? 10.452 11.243 -4.526 1.00 70.56 91 GLU A C 1
ATOM 782 O O . GLU A 1 91 ? 11.488 10.572 -4.518 1.00 70.56 91 GLU A O 1
ATOM 787 N N . ARG A 1 92 ? 9.842 11.593 -3.383 1.00 68.69 92 ARG A N 1
ATOM 788 C CA . ARG A 1 92 ? 10.330 11.158 -2.062 1.00 68.69 92 ARG A CA 1
ATOM 789 C C . ARG A 1 92 ? 10.319 9.640 -1.910 1.00 68.69 92 ARG A C 1
ATOM 791 O O . ARG A 1 92 ? 11.246 9.076 -1.325 1.00 68.69 92 ARG A O 1
ATOM 798 N N . ALA A 1 93 ? 9.292 8.973 -2.425 1.00 66.56 93 ALA A N 1
ATOM 799 C CA . ALA A 1 93 ? 9.172 7.525 -2.348 1.00 66.56 93 ALA A CA 1
ATOM 800 C C . ALA A 1 93 ? 10.167 6.810 -3.288 1.00 66.56 93 ALA A C 1
ATOM 802 O O . ALA A 1 93 ? 10.749 5.802 -2.897 1.00 66.56 93 ALA A O 1
ATOM 803 N N . LEU A 1 94 ? 10.479 7.381 -4.457 1.00 69.00 94 LEU A N 1
ATOM 804 C CA . LEU A 1 94 ? 11.523 6.878 -5.363 1.00 69.00 94 LEU A CA 1
ATOM 805 C C . LEU A 1 94 ? 12.943 7.044 -4.799 1.00 69.00 94 LEU A C 1
ATOM 807 O O . LEU A 1 94 ? 13.785 6.158 -4.973 1.00 69.00 94 LEU A O 1
ATOM 811 N N . ASN A 1 95 ? 13.201 8.158 -4.110 1.00 71.44 95 ASN A N 1
ATOM 812 C CA . ASN A 1 95 ? 14.502 8.475 -3.507 1.00 71.44 95 ASN A CA 1
ATOM 813 C C . ASN A 1 95 ? 14.731 7.796 -2.148 1.00 71.44 95 ASN A C 1
ATOM 815 O O . ASN A 1 95 ? 15.850 7.772 -1.634 1.00 71.44 95 ASN A O 1
ATOM 819 N N . SER A 1 96 ? 13.683 7.217 -1.569 1.00 71.56 96 SER A N 1
ATOM 820 C CA . SER A 1 96 ? 13.754 6.393 -0.369 1.00 71.56 96 SER A CA 1
ATOM 821 C C . SER A 1 96 ? 14.769 5.256 -0.497 1.00 71.56 96 SER A C 1
ATOM 823 O O . SER A 1 96 ? 14.931 4.690 -1.576 1.00 71.56 96 SER A O 1
ATOM 825 N N . LYS A 1 97 ? 15.396 4.837 0.615 1.00 70.56 97 LYS A N 1
ATOM 826 C CA . LYS A 1 97 ? 16.094 3.540 0.708 1.00 70.56 97 LYS A CA 1
ATOM 827 C C . LYS A 1 97 ? 15.119 2.376 0.952 1.00 70.56 97 LYS A C 1
ATOM 829 O O . LYS A 1 97 ? 15.272 1.342 0.303 1.00 70.56 97 LYS A O 1
ATOM 834 N N . THR A 1 98 ? 14.099 2.580 1.777 1.00 76.75 98 THR A N 1
ATOM 835 C CA . THR A 1 98 ? 13.033 1.622 2.124 1.00 76.75 98 THR A CA 1
ATOM 836 C C . THR A 1 98 ? 11.991 1.474 1.014 1.00 76.75 98 THR A C 1
ATOM 838 O O . THR A 1 98 ? 11.790 2.419 0.244 1.00 76.75 98 THR A O 1
ATOM 841 N N . SER A 1 99 ? 11.343 0.311 0.911 1.00 83.25 99 SER A N 1
ATOM 842 C CA . SER A 1 99 ? 10.229 0.124 -0.030 1.00 83.25 99 SER A CA 1
ATOM 843 C C . SER A 1 99 ? 9.045 1.021 0.360 1.00 83.25 99 SER A C 1
ATOM 845 O O . SER A 1 99 ? 8.787 1.280 1.539 1.00 83.25 99 SER A O 1
ATOM 847 N N . ALA A 1 100 ? 8.341 1.552 -0.638 1.00 81.75 100 ALA A N 1
ATOM 848 C CA . ALA A 1 100 ? 7.131 2.331 -0.420 1.00 81.75 100 ALA A CA 1
ATOM 849 C C . ALA A 1 100 ? 6.020 1.457 0.183 1.00 81.75 100 ALA A C 1
ATOM 851 O O . ALA A 1 100 ? 5.300 1.923 1.066 1.00 81.75 100 ALA A O 1
ATOM 852 N N . LYS A 1 101 ? 5.931 0.182 -0.223 1.00 83.81 101 LYS A N 1
ATOM 853 C CA . LYS A 1 101 ? 5.050 -0.824 0.385 1.00 83.81 101 LYS A CA 1
ATOM 854 C C . LYS A 1 101 ? 5.375 -1.035 1.867 1.00 83.81 101 LYS A C 1
ATOM 856 O O . LYS A 1 101 ? 4.478 -0.956 2.701 1.00 83.81 101 LYS A O 1
ATOM 861 N N . GLU A 1 102 ? 6.646 -1.238 2.214 1.00 85.12 102 GLU A N 1
ATOM 862 C CA . GLU A 1 102 ? 7.076 -1.406 3.613 1.00 85.12 102 GLU A CA 1
ATOM 863 C C . GLU A 1 102 ? 6.720 -0.189 4.471 1.00 85.12 102 GLU A C 1
ATOM 865 O O . GLU A 1 102 ? 6.208 -0.331 5.579 1.00 85.12 102 GLU A O 1
ATOM 870 N N . ARG A 1 103 ? 6.943 1.021 3.946 1.00 84.06 103 ARG A N 1
ATOM 871 C CA . ARG A 1 103 ? 6.565 2.266 4.630 1.00 84.06 103 ARG A CA 1
ATOM 872 C C . ARG A 1 103 ? 5.062 2.371 4.839 1.00 84.06 103 ARG A C 1
ATOM 874 O O . ARG A 1 103 ? 4.635 2.781 5.913 1.00 84.06 103 ARG A O 1
ATOM 881 N N . PHE A 1 104 ? 4.275 1.993 3.835 1.00 84.69 104 PHE A N 1
ATOM 882 C CA . PHE A 1 104 ? 2.820 1.999 3.923 1.00 84.69 104 PHE A CA 1
ATOM 883 C C . PHE A 1 104 ? 2.325 1.067 5.037 1.00 84.69 104 PHE A C 1
ATOM 885 O O . PHE A 1 104 ? 1.608 1.512 5.930 1.00 84.69 104 PHE A O 1
ATOM 892 N N . PHE A 1 105 ? 2.770 -0.192 5.061 1.00 85.50 105 PHE A N 1
ATOM 893 C CA . PHE A 1 105 ? 2.383 -1.125 6.126 1.00 85.50 105 PHE A CA 1
ATOM 894 C C . PHE A 1 105 ? 2.960 -0.749 7.495 1.00 85.50 105 PHE A C 1
ATOM 896 O O . PHE A 1 105 ? 2.286 -0.931 8.508 1.00 85.50 105 PHE A O 1
ATOM 903 N N . GLY A 1 106 ? 4.160 -0.168 7.541 1.00 86.75 106 GLY A N 1
ATOM 904 C CA . GLY A 1 106 ? 4.730 0.396 8.765 1.00 86.75 106 GLY A CA 1
ATOM 905 C C . GLY A 1 106 ? 3.859 1.509 9.352 1.00 86.75 106 GLY A C 1
ATOM 906 O O . GLY A 1 106 ? 3.587 1.501 10.551 1.00 86.75 106 GLY A O 1
ATOM 907 N N . GLN A 1 107 ? 3.349 2.408 8.504 1.00 86.69 107 GLN A N 1
ATOM 908 C CA . GLN A 1 107 ? 2.418 3.455 8.922 1.00 86.69 107 GLN A CA 1
ATOM 909 C C . GLN A 1 107 ? 1.113 2.860 9.457 1.00 86.69 107 GLN A C 1
ATOM 911 O O . GLN A 1 107 ? 0.672 3.239 10.534 1.00 86.69 107 GLN A O 1
ATOM 916 N N . LEU A 1 108 ? 0.521 1.891 8.752 1.00 88.19 108 LEU A N 1
ATOM 917 C CA . LEU A 1 108 ? -0.705 1.223 9.202 1.00 88.19 108 LEU A CA 1
ATOM 918 C C . LEU A 1 108 ? -0.537 0.553 10.570 1.00 88.19 108 LEU A C 1
ATOM 920 O O . LEU A 1 108 ? -1.426 0.626 11.417 1.00 88.19 108 LEU A O 1
ATOM 924 N N . LYS A 1 109 ? 0.613 -0.089 10.796 1.00 89.81 109 LYS A N 1
ATOM 925 C CA . LYS A 1 109 ? 0.935 -0.704 12.082 1.00 89.81 109 LYS A CA 1
ATOM 926 C C . LYS A 1 109 ? 1.051 0.348 13.187 1.00 89.81 109 LYS A C 1
ATOM 928 O O . LYS A 1 109 ? 0.427 0.189 14.231 1.00 89.81 109 LYS A O 1
ATOM 933 N N . SER A 1 110 ? 1.785 1.431 12.931 1.00 89.12 110 SER A N 1
ATOM 934 C CA . SER A 1 110 ? 1.948 2.538 13.880 1.00 89.12 110 SER A CA 1
ATOM 935 C C . SER A 1 110 ? 0.618 3.226 14.205 1.00 89.12 110 SER A C 1
ATOM 937 O O . SER A 1 110 ? 0.367 3.570 15.361 1.00 89.12 110 SER A O 1
ATOM 939 N N . ASP A 1 111 ? -0.269 3.365 13.217 1.00 86.62 111 ASP A N 1
ATOM 940 C CA . ASP A 1 111 ? -1.613 3.902 13.414 1.00 86.62 111 ASP A CA 1
ATOM 941 C C . ASP A 1 111 ? -2.427 3.010 14.365 1.00 86.62 111 ASP A C 1
ATOM 943 O O . ASP A 1 111 ? -3.031 3.516 15.311 1.00 86.62 111 ASP A O 1
ATOM 947 N N . LEU A 1 112 ? -2.422 1.685 14.158 1.00 87.62 112 LEU A N 1
ATOM 948 C CA . LEU A 1 112 ? -3.105 0.751 15.059 1.00 87.62 112 LEU A CA 1
ATOM 949 C C . LEU A 1 112 ? -2.515 0.765 16.466 1.00 87.62 112 LEU A C 1
ATOM 951 O O . LEU A 1 112 ? -3.279 0.772 17.424 1.00 87.62 112 LEU A O 1
ATOM 955 N N . GLU A 1 113 ? -1.189 0.780 16.599 1.00 89.25 113 GLU A N 1
ATOM 956 C CA . GLU A 1 113 ? -0.505 0.853 17.896 1.00 89.25 113 GLU A CA 1
ATOM 957 C C . GLU A 1 113 ? -0.867 2.148 18.636 1.00 89.25 113 GLU A C 1
ATOM 959 O O . GLU A 1 113 ? -1.160 2.121 19.829 1.00 89.25 113 GLU A O 1
ATOM 964 N N . SER A 1 114 ? -0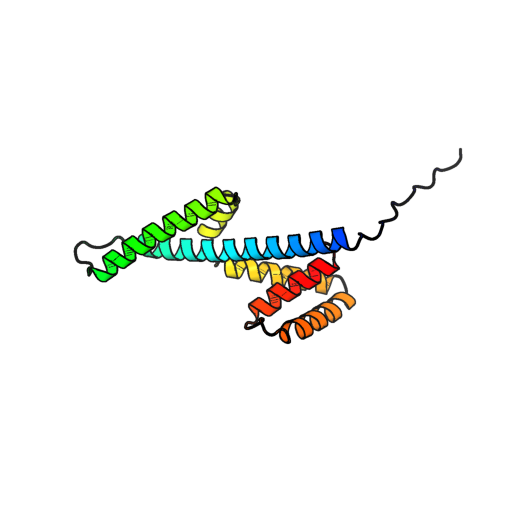.949 3.271 17.920 1.00 88.12 114 SER A N 1
ATOM 965 C CA . SER A 1 114 ? -1.372 4.557 18.486 1.00 88.12 114 SER A CA 1
ATOM 966 C C . SER A 1 114 ? -2.833 4.534 18.951 1.00 88.12 114 SER A C 1
ATOM 968 O O . SER A 1 114 ? -3.164 5.089 19.998 1.00 88.12 114 SER A O 1
ATOM 970 N N . ILE A 1 115 ? -3.723 3.880 18.196 1.00 87.06 115 ILE A N 1
ATOM 971 C CA . ILE A 1 115 ? -5.140 3.736 18.565 1.00 87.06 115 ILE A CA 1
ATOM 972 C C . ILE A 1 115 ? -5.288 2.788 19.759 1.00 87.06 115 ILE A C 1
ATOM 974 O O . ILE A 1 115 ? -5.998 3.111 20.709 1.00 87.06 115 ILE A O 1
ATOM 978 N N . ALA A 1 116 ? -4.582 1.663 19.753 1.00 86.94 116 ALA A N 1
ATOM 979 C CA . ALA A 1 116 ? -4.509 0.729 20.870 1.00 86.94 116 ALA A CA 1
ATOM 980 C C . ALA A 1 116 ? -4.019 1.406 22.159 1.00 86.94 116 ALA A C 1
ATOM 982 O O . ALA A 1 116 ? -4.635 1.261 23.213 1.00 86.94 116 ALA A O 1
ATOM 983 N N . ALA A 1 117 ? -2.960 2.212 22.065 1.00 87.19 117 ALA A N 1
ATOM 984 C CA . ALA A 1 117 ? -2.408 2.952 23.195 1.00 87.19 117 ALA A CA 1
ATOM 985 C C . ALA A 1 117 ? -3.368 4.021 23.746 1.00 87.19 117 ALA A C 1
ATOM 987 O O . ALA A 1 117 ? -3.234 4.431 24.897 1.00 87.19 117 ALA A O 1
ATOM 988 N N . SER A 1 118 ? -4.349 4.471 22.953 1.00 86.62 118 SER A N 1
ATOM 989 C CA . SER A 1 118 ? -5.312 5.488 23.388 1.00 86.62 118 SER A CA 1
ATOM 990 C C . SER A 1 118 ? -6.322 4.974 24.420 1.00 86.62 118 SER A C 1
ATOM 992 O O . SER A 1 118 ? -6.815 5.757 25.232 1.00 86.62 118 SER A O 1
ATOM 994 N N . SER A 1 119 ? -6.659 3.678 24.400 1.00 87.88 119 SER A N 1
ATOM 995 C CA . SER A 1 119 ? -7.567 3.072 25.376 1.00 87.88 119 SER A CA 1
ATOM 996 C C . SER A 1 119 ? -7.471 1.542 25.378 1.00 87.88 119 SER A C 1
ATOM 998 O O . SER A 1 119 ? -7.501 0.937 24.303 1.00 87.88 119 SER A O 1
ATOM 1000 N N . PRO A 1 120 ? -7.518 0.888 26.556 1.00 86.00 120 PRO A N 1
ATOM 1001 C CA . PRO A 1 120 ? -7.610 -0.571 26.651 1.00 86.00 120 PRO A CA 1
ATOM 1002 C C . PRO A 1 120 ? -8.819 -1.159 25.908 1.00 86.00 120 PRO A C 1
ATOM 1004 O O . PRO A 1 120 ? -8.736 -2.259 25.371 1.00 86.00 120 PRO A O 1
ATOM 1007 N N . ALA A 1 121 ? -9.932 -0.420 25.819 1.00 87.62 121 ALA A N 1
ATOM 1008 C CA . ALA A 1 121 ? -11.112 -0.860 25.074 1.00 87.62 121 ALA A CA 1
ATOM 1009 C C . ALA A 1 121 ? -10.827 -0.981 23.566 1.00 87.62 121 ALA A C 1
ATOM 1011 O O . ALA A 1 121 ? -11.312 -1.904 22.915 1.00 87.62 121 ALA A O 1
ATOM 1012 N N . TRP A 1 122 ? -10.001 -0.081 23.020 1.00 88.50 122 TRP A N 1
ATOM 1013 C CA . TRP A 1 122 ? -9.582 -0.136 21.621 1.00 88.50 122 TRP A CA 1
ATOM 1014 C C . TRP A 1 122 ? -8.618 -1.282 21.348 1.00 88.50 122 TRP A C 1
ATOM 1016 O O . TRP A 1 122 ? -8.686 -1.853 20.266 1.00 88.50 122 TRP A O 1
ATOM 1026 N N . GLN A 1 123 ? -7.771 -1.663 22.306 1.00 89.00 123 GLN A N 1
ATOM 1027 C CA . GLN A 1 123 ? -6.919 -2.845 22.163 1.00 89.00 123 GLN A CA 1
ATOM 1028 C C . GLN A 1 123 ? -7.765 -4.111 21.965 1.00 89.00 123 GLN A C 1
ATOM 1030 O O . GLN A 1 123 ? -7.595 -4.814 20.969 1.00 89.00 123 GLN A O 1
ATOM 1035 N N . THR A 1 124 ? -8.733 -4.354 22.854 1.00 90.00 124 THR A N 1
ATOM 1036 C CA . THR A 1 124 ? -9.640 -5.508 22.755 1.00 90.00 124 THR A CA 1
ATOM 1037 C C . THR A 1 124 ? -10.452 -5.481 21.461 1.00 90.00 124 THR A C 1
ATOM 1039 O O . THR A 1 124 ? -10.632 -6.510 20.810 1.00 90.00 124 THR A O 1
ATOM 1042 N N . GLU A 1 125 ? -10.918 -4.300 21.054 1.00 89.00 125 GLU A N 1
ATOM 1043 C CA . GLU A 1 125 ? -11.695 -4.132 19.827 1.00 89.00 125 GLU A CA 1
ATOM 1044 C C . GLU A 1 125 ? -10.855 -4.365 18.564 1.00 89.00 125 GLU A C 1
ATOM 1046 O O . GLU A 1 125 ? -11.315 -5.012 17.626 1.00 89.00 125 GLU A O 1
ATOM 1051 N N . ILE A 1 126 ? -9.607 -3.890 18.535 1.00 90.62 126 ILE A N 1
ATOM 1052 C CA . ILE A 1 126 ? -8.670 -4.155 17.440 1.00 90.62 126 ILE A CA 1
ATOM 1053 C C . ILE A 1 126 ? -8.415 -5.658 17.325 1.00 90.62 126 ILE A C 1
ATOM 1055 O O . ILE A 1 126 ? -8.424 -6.188 16.216 1.00 90.62 126 ILE A O 1
ATOM 1059 N N . ASP A 1 127 ? -8.202 -6.353 18.441 1.00 90.75 127 ASP A N 1
ATOM 1060 C CA . ASP A 1 127 ? -7.935 -7.791 18.419 1.00 90.75 127 ASP A CA 1
ATOM 1061 C C . ASP A 1 127 ? -9.172 -8.596 17.995 1.00 90.75 127 ASP A C 1
ATOM 1063 O O . ASP A 1 127 ? -9.054 -9.541 17.211 1.00 90.75 127 ASP A O 1
ATOM 1067 N N . ARG A 1 128 ? -10.375 -8.157 18.389 1.00 93.06 128 ARG A N 1
ATOM 1068 C CA . ARG A 1 128 ? -11.633 -8.690 17.855 1.00 93.06 128 ARG A CA 1
ATOM 1069 C C . ARG A 1 128 ? -11.728 -8.506 16.338 1.00 93.06 128 ARG A C 1
ATOM 1071 O O . ARG A 1 128 ? -11.965 -9.480 15.629 1.00 93.06 128 ARG A O 1
ATOM 1078 N N . ILE A 1 129 ? -11.515 -7.287 15.837 1.00 91.19 129 ILE A N 1
ATOM 1079 C CA . ILE A 1 129 ? -11.579 -6.982 14.399 1.00 91.19 129 ILE A CA 1
ATOM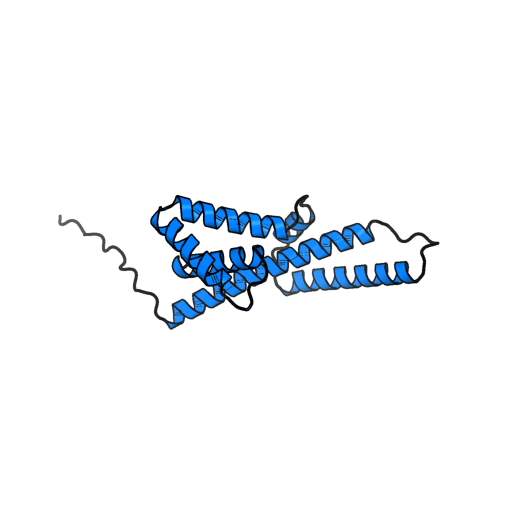 1080 C C . ILE A 1 129 ? -10.538 -7.801 13.630 1.00 91.19 129 ILE A C 1
ATOM 1082 O O . ILE A 1 129 ? -10.861 -8.357 12.585 1.00 91.19 129 ILE A O 1
ATOM 1086 N N . LYS A 1 130 ? -9.308 -7.936 14.142 1.00 90.94 130 LYS A N 1
ATOM 1087 C CA . LYS A 1 130 ? -8.279 -8.787 13.520 1.00 90.94 130 LYS A CA 1
ATOM 1088 C C . LYS A 1 130 ? -8.756 -10.229 13.380 1.00 90.94 130 LYS A C 1
ATOM 1090 O O . LYS A 1 130 ? -8.566 -10.820 12.320 1.00 90.94 130 LYS A O 1
ATOM 1095 N N . ASN A 1 131 ? -9.370 -10.788 14.423 1.00 90.75 131 ASN A N 1
ATOM 1096 C CA . ASN A 1 131 ? -9.902 -12.149 14.393 1.00 90.75 131 ASN A CA 1
ATOM 1097 C C . ASN A 1 131 ? -11.029 -12.302 13.366 1.00 90.75 131 ASN A C 1
ATOM 1099 O O . ASN A 1 131 ? -11.024 -13.270 12.611 1.00 90.75 131 ASN A O 1
ATOM 1103 N N . GLU A 1 132 ? -11.943 -11.334 13.285 1.00 90.25 132 GLU A N 1
ATOM 1104 C CA . GLU A 1 132 ? -13.007 -11.315 12.272 1.00 90.25 132 GLU A CA 1
ATOM 1105 C C . GLU A 1 132 ? -12.425 -11.227 10.849 1.00 90.25 132 GLU A C 1
ATOM 1107 O O . GLU A 1 132 ? -12.805 -11.999 9.972 1.00 90.25 132 GLU A O 1
ATOM 1112 N N . VAL A 1 133 ? -11.448 -10.343 10.624 1.00 89.06 133 VAL A N 1
ATOM 1113 C CA . VAL A 1 133 ? -10.780 -10.165 9.324 1.00 89.06 133 VAL A CA 1
ATOM 1114 C C . VAL A 1 133 ? -10.008 -11.419 8.905 1.00 89.06 133 VAL A C 1
ATOM 1116 O O . VAL A 1 133 ? -10.018 -11.774 7.729 1.00 89.06 133 VAL A O 1
ATOM 1119 N N . MET A 1 134 ? -9.359 -12.125 9.836 1.00 88.62 134 MET A N 1
ATOM 1120 C CA . MET A 1 134 ? -8.664 -13.387 9.536 1.00 88.62 134 MET A CA 1
ATOM 1121 C C . MET A 1 134 ? -9.605 -14.486 9.027 1.00 88.62 134 MET A C 1
ATOM 1123 O O . MET A 1 134 ? -9.149 -15.402 8.349 1.00 88.62 134 MET A O 1
ATOM 1127 N N . GLN A 1 135 ? -10.901 -14.401 9.332 1.00 88.69 135 GLN A N 1
ATOM 1128 C CA . GLN A 1 135 ? -11.910 -15.351 8.860 1.00 88.69 135 GLN A CA 1
ATOM 1129 C C . GLN A 1 135 ? -12.463 -14.997 7.471 1.00 88.69 135 GLN A C 1
ATOM 1131 O O . GLN A 1 135 ? -13.257 -15.753 6.914 1.00 88.69 135 GLN A O 1
ATOM 1136 N N . TRP A 1 136 ? -12.082 -13.857 6.888 1.00 88.38 136 TRP A N 1
ATOM 1137 C CA . TRP A 1 136 ? -12.577 -13.452 5.576 1.00 88.38 136 TRP A CA 1
ATOM 1138 C C . TRP A 1 136 ? -11.923 -14.263 4.455 1.00 88.38 136 TRP A C 1
ATOM 1140 O O . TRP A 1 136 ? -10.703 -14.306 4.322 1.00 88.38 136 TRP A O 1
ATOM 1150 N N . ASN A 1 137 ? -12.746 -14.813 3.559 1.00 79.19 137 ASN A N 1
ATOM 1151 C CA . ASN A 1 137 ? -12.313 -15.714 2.479 1.00 79.19 137 ASN A CA 1
ATOM 1152 C C . ASN A 1 137 ? -11.288 -15.118 1.489 1.00 79.19 137 ASN A C 1
ATOM 1154 O O . ASN A 1 137 ? -10.642 -15.858 0.749 1.00 79.19 137 ASN A O 1
ATOM 1158 N N . PHE A 1 138 ? -11.157 -13.791 1.419 1.00 79.44 138 PHE A N 1
ATOM 1159 C CA . PHE A 1 138 ? -10.236 -13.105 0.503 1.00 79.44 138 PHE A CA 1
ATOM 1160 C C . PHE A 1 138 ? -8.946 -12.614 1.172 1.00 79.44 138 PHE A C 1
ATOM 1162 O O . PHE A 1 138 ? -8.045 -12.152 0.472 1.00 79.44 138 PHE A O 1
ATOM 1169 N N . VAL A 1 139 ? -8.837 -12.728 2.496 1.00 81.69 139 VAL A N 1
ATOM 1170 C CA . VAL A 1 139 ? -7.643 -12.356 3.256 1.00 81.69 139 VAL A CA 1
ATOM 1171 C C . VAL A 1 139 ? -6.675 -13.532 3.223 1.00 81.69 139 VAL A C 1
ATOM 1173 O O . VAL A 1 139 ? -6.982 -14.615 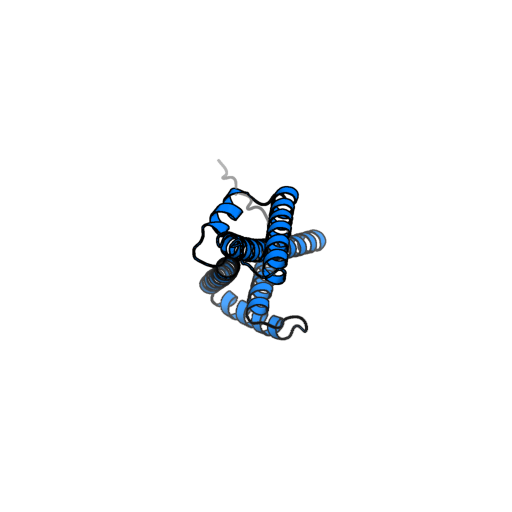3.712 1.00 81.69 139 VAL A O 1
ATOM 1176 N N . LYS A 1 140 ? -5.507 -13.344 2.600 1.00 80.81 140 LYS A N 1
ATOM 1177 C CA . LYS A 1 140 ? -4.542 -14.436 2.369 1.00 80.81 140 LYS A CA 1
ATOM 1178 C C . LYS A 1 140 ? -3.226 -14.226 3.099 1.00 80.81 140 LYS A C 1
ATOM 1180 O O . LYS A 1 140 ? -2.490 -15.180 3.337 1.00 80.81 140 LYS A O 1
ATOM 1185 N N . THR A 1 141 ? -2.908 -12.981 3.436 1.00 86.19 141 THR A N 1
ATOM 1186 C CA . THR A 1 141 ? -1.620 -12.605 4.017 1.00 86.19 141 THR A CA 1
ATOM 1187 C C . THR A 1 141 ? -1.788 -11.800 5.303 1.00 86.19 141 THR A C 1
ATOM 1189 O O . THR A 1 141 ? -2.822 -11.183 5.553 1.00 86.19 141 THR A O 1
ATOM 1192 N N . LYS A 1 142 ? -0.731 -11.755 6.125 1.00 85.44 142 LYS A N 1
ATOM 1193 C CA . LYS A 1 142 ? -0.689 -10.900 7.327 1.00 85.44 142 LYS A CA 1
ATOM 1194 C C . LYS A 1 142 ? -0.835 -9.409 6.988 1.00 85.44 142 LYS A C 1
ATOM 1196 O O . LYS A 1 142 ? -1.356 -8.644 7.793 1.00 85.44 142 LYS A O 1
ATOM 1201 N N . GLU A 1 143 ? -0.379 -9.007 5.804 1.00 85.19 143 GLU A N 1
ATOM 1202 C CA . GLU A 1 143 ? -0.528 -7.649 5.280 1.00 85.19 143 GLU A CA 1
ATOM 1203 C C . GLU A 1 143 ? -1.992 -7.330 4.953 1.00 85.19 143 GLU A C 1
ATOM 1205 O O . GLU A 1 143 ? -2.465 -6.254 5.312 1.00 85.19 143 GLU A O 1
ATOM 1210 N N . ASP A 1 144 ? -2.730 -8.279 4.367 1.00 82.88 144 ASP A N 1
ATOM 1211 C CA . ASP A 1 144 ? -4.170 -8.132 4.116 1.00 82.88 144 ASP A CA 1
ATOM 1212 C C . ASP A 1 144 ? -4.935 -7.976 5.434 1.00 82.88 144 ASP A C 1
ATOM 1214 O O . ASP A 1 144 ? -5.764 -7.075 5.566 1.00 82.88 144 ASP A O 1
ATOM 1218 N N . VAL A 1 145 ? -4.607 -8.801 6.439 1.00 86.75 145 VAL A N 1
ATOM 1219 C CA . VAL A 1 145 ? -5.204 -8.694 7.780 1.00 86.75 145 VAL A CA 1
ATOM 1220 C C . VAL A 1 145 ? -4.972 -7.297 8.345 1.00 86.75 145 VAL A C 1
ATOM 1222 O O . VAL A 1 145 ? -5.917 -6.645 8.785 1.00 86.75 145 VAL A O 1
ATOM 1225 N N . LEU A 1 146 ? -3.729 -6.810 8.305 1.00 87.94 146 LEU A N 1
ATOM 1226 C CA . LEU A 1 146 ? -3.374 -5.483 8.802 1.00 87.94 146 LEU A CA 1
ATOM 1227 C C . LEU A 1 146 ? -4.140 -4.379 8.058 1.00 87.94 146 LEU A C 1
ATOM 1229 O O . LEU A 1 146 ? -4.744 -3.519 8.697 1.00 87.94 146 LEU A O 1
ATOM 1233 N N . PHE A 1 147 ? -4.153 -4.424 6.726 1.00 87.69 147 PHE A N 1
ATOM 1234 C CA . PHE A 1 147 ? -4.831 -3.444 5.878 1.00 87.69 147 PHE A CA 1
ATOM 1235 C C . PHE A 1 147 ? -6.329 -3.361 6.177 1.00 87.69 147 PHE A C 1
ATOM 1237 O O . PHE A 1 147 ? -6.849 -2.279 6.460 1.00 87.69 147 PHE A O 1
ATOM 1244 N N . HIS A 1 148 ? -7.016 -4.503 6.172 1.00 85.75 148 HIS A N 1
ATOM 1245 C CA . HIS A 1 148 ? -8.453 -4.554 6.414 1.00 85.75 148 HIS A CA 1
ATOM 1246 C C . HIS A 1 148 ? -8.807 -4.215 7.865 1.00 85.75 148 HIS A C 1
ATOM 1248 O O . HIS A 1 148 ? -9.774 -3.490 8.090 1.00 85.75 148 HIS A O 1
ATOM 1254 N N . THR A 1 149 ? -7.978 -4.612 8.835 1.00 88.12 149 THR A N 1
ATOM 1255 C CA . THR A 1 149 ? -8.149 -4.204 10.239 1.00 88.12 149 THR A CA 1
ATOM 1256 C C . THR A 1 149 ? -8.100 -2.683 10.376 1.00 88.12 149 THR A C 1
ATOM 1258 O O . THR A 1 149 ? -8.976 -2.100 11.011 1.00 88.12 149 THR A O 1
ATOM 1261 N N . VAL A 1 150 ? -7.120 -2.010 9.759 1.00 87.69 150 VAL A N 1
ATOM 1262 C CA . VAL A 1 150 ? -7.023 -0.541 9.837 1.00 87.69 150 VAL A CA 1
ATOM 1263 C C . VAL A 1 150 ? -8.236 0.121 9.198 1.00 87.69 150 VAL A C 1
ATOM 1265 O O . VAL A 1 150 ? -8.758 1.088 9.750 1.00 87.69 150 VAL A O 1
ATOM 1268 N N . ILE A 1 151 ? -8.705 -0.390 8.057 1.00 86.62 151 ILE A N 1
ATOM 1269 C CA . ILE A 1 151 ? -9.904 0.134 7.397 1.00 86.62 151 ILE A CA 1
ATOM 1270 C C . ILE A 1 151 ? -11.114 0.027 8.324 1.00 86.62 151 ILE A C 1
ATOM 1272 O O . ILE A 1 151 ? -11.802 1.025 8.519 1.00 86.62 151 ILE A O 1
ATOM 1276 N N . GLU A 1 152 ? -11.363 -1.137 8.924 1.00 87.38 152 GLU A N 1
ATOM 1277 C CA . GLU A 1 152 ? -12.505 -1.329 9.824 1.00 87.38 152 GLU A CA 1
ATOM 1278 C C . GLU A 1 152 ? -12.407 -0.459 11.083 1.00 87.38 152 GLU A C 1
ATOM 1280 O O . GLU A 1 152 ? -13.383 0.181 11.481 1.00 87.38 152 GLU A O 1
ATOM 1285 N N . VAL A 1 153 ? -11.214 -0.332 11.667 1.00 86.75 153 VAL A N 1
ATOM 1286 C CA . VAL A 1 153 ? -10.979 0.563 12.808 1.00 86.75 153 VAL A CA 1
ATOM 1287 C C . VAL A 1 153 ? -11.225 2.028 12.420 1.00 86.75 153 VAL A C 1
ATOM 1289 O O . VAL A 1 153 ? -11.909 2.753 13.143 1.00 86.75 153 VAL A O 1
ATOM 1292 N N . ARG A 1 154 ? -10.741 2.476 11.254 1.00 83.25 154 ARG A N 1
ATOM 1293 C CA . ARG A 1 154 ? -10.966 3.842 10.747 1.00 83.25 154 ARG A CA 1
ATOM 1294 C C . ARG A 1 154 ? -12.439 4.122 10.446 1.00 83.25 154 ARG A C 1
ATOM 1296 O O . ARG A 1 154 ? -12.941 5.176 10.841 1.00 83.25 154 ARG A O 1
ATOM 1303 N N . LYS A 1 155 ? -13.162 3.155 9.864 1.00 83.38 155 LYS A N 1
ATOM 1304 C CA . LYS A 1 155 ? -14.624 3.222 9.682 1.00 83.38 155 LYS A CA 1
ATOM 1305 C C . LYS A 1 155 ? -15.336 3.451 11.019 1.00 83.38 155 LYS A C 1
ATOM 1307 O O . LYS A 1 155 ? -16.197 4.324 11.105 1.00 83.38 155 LYS A O 1
ATOM 1312 N N . LYS A 1 156 ? -14.947 2.727 12.078 1.00 82.12 156 LYS A N 1
ATOM 1313 C CA . LYS A 1 156 ? -15.521 2.902 13.427 1.00 82.12 156 LYS A CA 1
ATOM 1314 C C . LYS A 1 156 ? -15.146 4.238 14.076 1.00 82.12 156 LYS A C 1
ATOM 1316 O O . LYS A 1 156 ? -15.966 4.815 14.786 1.00 82.12 156 LYS A O 1
ATOM 1321 N N . LEU A 1 157 ? -13.948 4.757 13.809 1.00 79.50 157 LEU A N 1
ATOM 1322 C CA . LEU A 1 157 ? -13.512 6.080 14.273 1.00 79.50 157 LEU A CA 1
ATOM 1323 C C . LEU A 1 157 ? -14.146 7.244 13.490 1.00 79.50 157 LEU A C 1
ATOM 1325 O O . LEU A 1 157 ? -14.096 8.382 13.961 1.00 79.50 157 LEU A O 1
ATOM 1329 N N . GLY A 1 158 ? -14.728 6.979 12.315 1.00 66.75 158 GLY A N 1
ATOM 1330 C CA . GLY A 1 158 ? -15.261 8.002 11.413 1.00 66.75 158 GLY A CA 1
ATOM 1331 C C . GLY A 1 158 ? -14.179 8.924 10.842 1.00 66.75 158 GLY A C 1
ATOM 1332 O O . GLY A 1 158 ? -14.458 10.098 10.598 1.00 66.75 158 GLY A O 1
ATOM 1333 N N . LYS A 1 159 ? -12.950 8.413 10.698 1.00 56.84 159 LYS A N 1
ATOM 1334 C CA . LYS A 1 159 ? -11.766 9.140 10.220 1.00 56.84 159 LYS A CA 1
ATOM 1335 C C . LYS A 1 159 ? -11.250 8.573 8.905 1.00 56.84 159 LYS A C 1
ATOM 1337 O O . LYS A 1 159 ? -11.255 7.332 8.761 1.00 56.84 159 LYS A O 1
#

Sequence (159 aa):
MPKQRGIRPVRRPLDLFTKNRLNNSIQRSAERQLKVALMVDELRELTRKLKKKPKRWMPTERFREFGRAEKRVSAIRKEFMERWFNKAEIERALNSKTSAKERFFGQLKSDLESIAASSPAWQTEIDRIKNEVMQWNFVKTKEDVLFHTVIEVRKKLGK